Protein AF-A0A6G2DDJ2-F1 (afdb_monomer)

Sequence (157 aa):
IKEATGYLKADVMMNIAEKAGQLGQKMVDAGKKTVGAWSEIDEAMDTVTTKTGLTGEALLGLQEIAKGIATSLPSATFQESADAVGELNTQFGLTGDTLQSAAEYLLKYSKITGEDISNSAINAKKAIDGAPQIKMLGLSFKEGATLIGRFEKSGID

Structure (mmCIF, N/CA/C/O backbone):
data_AF-A0A6G2DDJ2-F1
#
_entry.id   AF-A0A6G2DDJ2-F1
#
loop_
_atom_site.group_PDB
_atom_site.id
_atom_site.type_symbol
_atom_site.label_atom_id
_atom_site.label_alt_id
_atom_site.label_comp_id
_atom_site.label_asym_id
_atom_site.label_entity_id
_atom_site.label_seq_id
_atom_site.pdbx_PDB_ins_code
_atom_site.Cartn_x
_atom_site.Cartn_y
_atom_site.Cartn_z
_atom_site.occupancy
_atom_site.B_iso_or_equiv
_atom_site.auth_seq_id
_atom_site.auth_comp_id
_atom_site.auth_asym_id
_atom_site.auth_atom_id
_atom_site.pdbx_PDB_model_num
ATOM 1 N N . ILE A 1 1 ? 66.915 -13.518 -14.913 1.00 53.56 1 ILE A N 1
ATOM 2 C CA . ILE A 1 1 ? 65.821 -14.519 -14.754 1.00 53.56 1 ILE A CA 1
ATOM 3 C C . ILE A 1 1 ? 65.190 -14.497 -13.348 1.00 53.56 1 ILE A C 1
ATOM 5 O O . ILE A 1 1 ? 63.997 -14.735 -13.255 1.00 53.56 1 ILE A O 1
ATOM 9 N N . LYS A 1 2 ? 65.914 -14.158 -12.262 1.00 52.50 2 LYS A N 1
ATOM 10 C CA . LYS A 1 2 ? 65.342 -14.117 -10.894 1.00 52.50 2 LYS A CA 1
ATOM 11 C C . LYS A 1 2 ? 64.389 -12.946 -10.586 1.00 52.50 2 LYS A C 1
ATOM 13 O O . LYS A 1 2 ? 63.572 -13.092 -9.689 1.00 52.50 2 LYS A O 1
ATOM 18 N N . GLU A 1 3 ? 64.452 -11.830 -11.314 1.00 54.78 3 GLU A N 1
ATOM 19 C CA . GLU A 1 3 ? 63.538 -10.694 -11.082 1.00 54.78 3 GLU A CA 1
ATOM 20 C C . GLU A 1 3 ? 62.188 -10.855 -11.799 1.00 54.78 3 GLU A C 1
ATOM 22 O O . GLU A 1 3 ? 61.150 -10.570 -11.212 1.00 54.78 3 GLU A O 1
ATOM 27 N N . ALA A 1 4 ? 62.160 -11.416 -13.013 1.00 53.69 4 ALA A N 1
ATOM 28 C CA . ALA A 1 4 ? 60.933 -11.557 -13.811 1.00 53.69 4 ALA A CA 1
ATOM 29 C C . ALA A 1 4 ? 59.865 -12.482 -13.181 1.00 53.69 4 ALA A C 1
ATOM 31 O O . ALA A 1 4 ? 58.672 -12.297 -13.401 1.00 53.69 4 ALA A O 1
ATOM 32 N N . THR A 1 5 ? 60.265 -13.461 -12.364 1.00 52.47 5 THR A N 1
ATOM 33 C CA . THR A 1 5 ? 59.353 -14.402 -11.685 1.00 52.47 5 THR A CA 1
ATOM 34 C C . THR A 1 5 ? 58.726 -13.850 -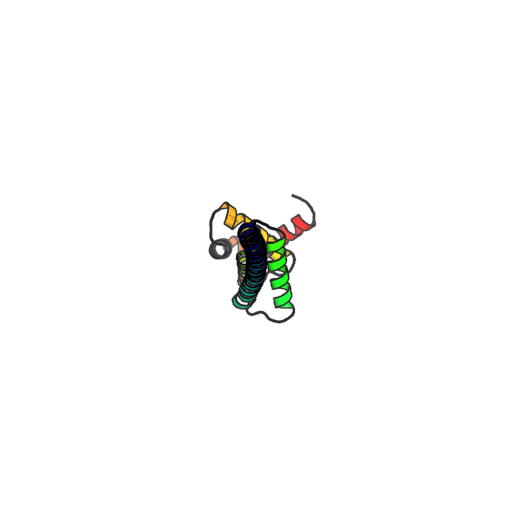10.403 1.00 52.47 5 THR A C 1
ATOM 36 O O . THR A 1 5 ? 57.686 -14.356 -9.979 1.00 52.47 5 THR A O 1
ATOM 39 N N . GLY A 1 6 ? 59.324 -12.824 -9.785 1.00 58.00 6 GLY A N 1
ATOM 40 C CA . GLY A 1 6 ? 58.766 -12.144 -8.611 1.00 58.00 6 GLY A CA 1
ATOM 41 C C . GLY A 1 6 ? 57.609 -11.218 -8.983 1.00 58.00 6 GLY A C 1
ATOM 42 O O . GLY A 1 6 ? 56.539 -11.296 -8.382 1.00 58.00 6 GLY A O 1
ATOM 43 N N . TYR A 1 7 ? 57.795 -10.425 -10.043 1.00 58.44 7 TYR A N 1
ATOM 44 C CA . TYR A 1 7 ? 56.760 -9.537 -10.579 1.00 58.44 7 TYR A CA 1
ATOM 45 C C . TYR A 1 7 ? 55.547 -10.313 -11.108 1.00 58.44 7 TYR A C 1
ATOM 47 O O . TYR A 1 7 ? 54.420 -9.951 -10.796 1.00 58.44 7 TYR A O 1
ATOM 55 N N . LEU A 1 8 ? 55.757 -11.445 -11.794 1.00 59.41 8 LEU A N 1
ATOM 56 C CA . LEU A 1 8 ? 54.660 -12.274 -12.313 1.00 59.41 8 LEU A CA 1
ATOM 57 C C . LEU A 1 8 ? 53.774 -12.865 -11.199 1.00 59.41 8 LEU A C 1
ATOM 59 O O . LEU A 1 8 ? 52.561 -12.966 -11.357 1.00 59.41 8 LEU A O 1
ATOM 63 N N . LYS A 1 9 ? 54.358 -13.240 -10.051 1.00 66.56 9 LYS A N 1
ATOM 64 C CA . LYS A 1 9 ? 53.584 -13.718 -8.891 1.00 66.56 9 LYS A CA 1
ATOM 65 C C . LYS A 1 9 ? 52.808 -12.592 -8.211 1.00 66.56 9 LYS A C 1
ATOM 67 O O . LYS A 1 9 ? 51.683 -12.825 -7.781 1.00 66.56 9 LYS A O 1
ATOM 72 N N . ALA A 1 10 ? 53.393 -11.399 -8.113 1.00 72.88 10 ALA A N 1
ATOM 73 C CA . ALA A 1 10 ? 52.728 -10.239 -7.528 1.00 72.88 10 ALA A CA 1
ATOM 74 C C . ALA A 1 10 ? 51.541 -9.775 -8.386 1.00 72.88 10 ALA A C 1
ATOM 76 O O . ALA A 1 10 ? 50.462 -9.548 -7.853 1.00 72.88 10 ALA A O 1
ATOM 77 N N . ASP A 1 11 ? 51.715 -9.734 -9.706 1.00 72.44 11 ASP A N 1
ATOM 78 C CA . ASP A 1 11 ? 50.692 -9.286 -10.655 1.00 72.44 11 ASP A CA 1
ATOM 79 C C . ASP A 1 11 ? 49.489 -10.251 -10.703 1.00 72.44 11 ASP A C 1
ATOM 81 O O . ASP A 1 11 ? 48.327 -9.845 -10.669 1.00 72.44 11 ASP A O 1
ATOM 85 N N . VAL A 1 12 ? 49.743 -11.566 -10.658 1.00 69.81 12 VAL A N 1
ATOM 86 C CA . VAL A 1 12 ? 48.679 -12.582 -10.549 1.00 69.81 12 VAL A CA 1
ATOM 87 C C . VAL A 1 12 ? 47.934 -12.477 -9.211 1.00 69.81 12 VAL A C 1
ATOM 89 O O . VAL A 1 12 ? 46.708 -12.569 -9.189 1.00 69.81 12 VAL A O 1
ATOM 92 N N . MET A 1 13 ? 48.640 -12.247 -8.099 1.00 69.56 13 MET A N 1
ATOM 93 C CA . MET A 1 13 ? 48.013 -12.064 -6.782 1.00 69.56 13 MET A CA 1
ATOM 94 C C . MET A 1 13 ? 47.184 -10.775 -6.705 1.00 69.56 13 MET A C 1
ATOM 96 O O . MET A 1 13 ? 46.089 -10.800 -6.146 1.00 69.56 13 MET A O 1
ATOM 100 N N . MET A 1 14 ? 47.656 -9.674 -7.298 1.00 75.69 14 MET A N 1
ATOM 101 C CA . MET A 1 14 ? 46.911 -8.412 -7.382 1.00 75.69 14 MET A CA 1
ATOM 102 C C . MET A 1 14 ? 45.629 -8.572 -8.203 1.00 75.69 14 MET A C 1
ATOM 104 O O . MET A 1 14 ? 44.560 -8.196 -7.733 1.00 75.69 14 MET A O 1
ATOM 108 N N . ASN A 1 15 ? 45.702 -9.231 -9.363 1.00 75.06 15 ASN A N 1
ATOM 109 C CA . ASN A 1 15 ? 44.525 -9.518 -10.187 1.00 75.06 15 ASN A CA 1
ATOM 110 C C . ASN A 1 15 ? 43.494 -10.412 -9.468 1.00 75.06 15 ASN A C 1
ATOM 112 O O . ASN A 1 15 ? 42.286 -10.236 -9.635 1.00 75.06 15 ASN A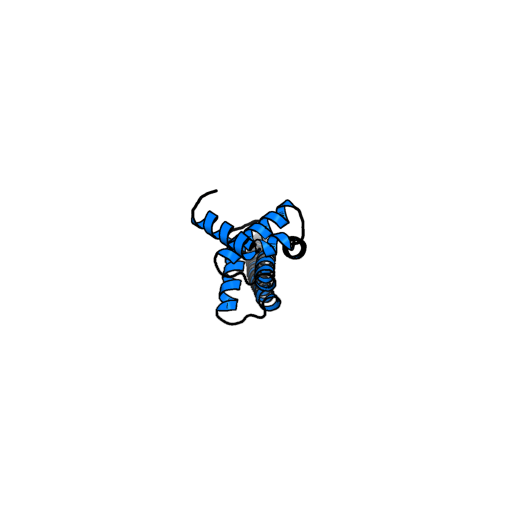 O 1
ATOM 116 N N . ILE A 1 16 ? 43.945 -11.380 -8.661 1.00 75.12 16 ILE A N 1
ATOM 117 C CA . ILE A 1 16 ? 43.053 -12.217 -7.841 1.00 75.12 16 ILE A CA 1
ATOM 118 C C . ILE A 1 16 ? 42.419 -11.391 -6.715 1.00 75.12 16 ILE A C 1
ATOM 120 O O . ILE A 1 16 ? 41.216 -11.511 -6.488 1.00 75.12 16 ILE A O 1
ATOM 124 N N . ALA A 1 17 ? 43.194 -10.539 -6.040 1.00 70.69 17 ALA A N 1
ATOM 125 C CA . ALA A 1 17 ? 42.700 -9.673 -4.972 1.00 70.69 17 ALA A CA 1
ATOM 126 C C . ALA A 1 17 ? 41.684 -8.639 -5.486 1.00 70.69 17 ALA A C 1
ATOM 128 O O . ALA A 1 17 ? 40.639 -8.462 -4.863 1.00 70.69 17 ALA A O 1
ATOM 129 N N . GLU A 1 18 ? 41.923 -8.022 -6.647 1.00 79.69 18 GLU A N 1
ATOM 130 C CA . GLU A 1 18 ? 40.954 -7.131 -7.296 1.00 79.69 18 GLU A CA 1
ATOM 131 C C . GLU A 1 18 ? 39.670 -7.868 -7.672 1.00 79.69 18 GLU A C 1
ATOM 133 O O . GLU A 1 18 ? 38.579 -7.389 -7.366 1.00 79.69 18 GLU A O 1
ATOM 138 N N . LYS A 1 19 ? 39.766 -9.057 -8.283 1.00 73.56 19 LYS A N 1
ATOM 139 C CA . LYS A 1 19 ? 38.578 -9.859 -8.620 1.00 73.56 19 LYS A CA 1
ATOM 140 C C . LYS A 1 19 ? 37.796 -10.287 -7.379 1.00 73.56 19 LYS A C 1
ATOM 142 O O . LYS A 1 19 ? 36.567 -10.251 -7.401 1.00 73.56 19 LYS A O 1
ATOM 147 N N . ALA A 1 20 ? 38.481 -10.665 -6.300 1.00 72.56 20 ALA A N 1
ATOM 148 C CA . ALA A 1 20 ? 37.852 -10.993 -5.023 1.00 72.56 20 ALA A CA 1
ATOM 149 C C . ALA A 1 20 ? 37.184 -9.761 -4.389 1.00 72.56 20 ALA A C 1
ATOM 151 O O . ALA A 1 20 ? 36.054 -9.858 -3.915 1.00 72.56 20 ALA A O 1
ATOM 152 N N . GLY A 1 21 ? 37.830 -8.593 -4.453 1.00 82.38 21 GLY A N 1
ATOM 153 C CA . GLY A 1 21 ? 37.266 -7.318 -4.009 1.00 82.38 21 GLY A CA 1
ATOM 154 C C . GLY A 1 21 ? 36.031 -6.907 -4.814 1.00 82.38 21 GLY A C 1
ATOM 155 O O . GLY A 1 21 ? 35.012 -6.548 -4.234 1.00 82.38 21 GLY A O 1
ATOM 156 N N . GLN A 1 22 ? 36.068 -7.045 -6.142 1.00 79.00 22 GLN A N 1
ATOM 157 C CA . GLN A 1 22 ? 34.923 -6.787 -7.023 1.00 79.00 22 GLN A CA 1
ATOM 158 C C . GLN A 1 22 ? 33.760 -7.748 -6.755 1.00 79.00 22 GLN A C 1
ATOM 160 O O . GLN A 1 22 ? 32.600 -7.333 -6.769 1.00 79.00 22 GLN A O 1
ATOM 165 N N . LEU A 1 23 ? 34.049 -9.029 -6.510 1.00 71.69 23 LEU A N 1
ATOM 166 C CA . LEU A 1 23 ? 33.031 -10.013 -6.145 1.00 71.69 23 LEU A CA 1
ATOM 167 C C . LEU A 1 23 ? 32.406 -9.686 -4.782 1.00 71.69 23 LEU A C 1
ATOM 169 O O . LEU A 1 23 ? 31.183 -9.695 -4.661 1.00 71.69 23 LEU A O 1
ATOM 173 N N . GLY A 1 24 ? 33.230 -9.339 -3.789 1.00 74.94 24 GLY A N 1
ATOM 174 C CA . GLY A 1 24 ? 32.773 -8.897 -2.473 1.00 74.94 24 GLY A CA 1
ATOM 175 C C . GLY A 1 24 ? 31.900 -7.646 -2.555 1.00 74.94 24 GLY A C 1
ATOM 176 O O . GLY A 1 24 ? 30.814 -7.622 -1.982 1.00 74.94 24 GLY A O 1
ATOM 177 N N . GLN A 1 25 ? 32.305 -6.648 -3.343 1.00 83.94 25 GLN A N 1
ATOM 178 C CA . GLN A 1 25 ? 31.520 -5.432 -3.554 1.00 83.94 25 GLN A CA 1
ATOM 179 C C . GLN A 1 25 ? 30.165 -5.737 -4.204 1.00 83.94 25 GLN A C 1
ATOM 181 O O . GLN A 1 25 ? 29.140 -5.277 -3.712 1.00 83.94 25 GLN A O 1
ATOM 186 N N . LYS A 1 26 ? 30.127 -6.591 -5.237 1.00 76.00 26 LYS A N 1
ATOM 187 C CA . LYS A 1 26 ? 28.865 -7.027 -5.861 1.00 76.00 26 LYS A CA 1
ATOM 188 C C . LYS A 1 26 ? 27.937 -7.740 -4.878 1.00 76.00 26 LYS A C 1
ATOM 190 O O . LYS A 1 26 ? 26.730 -7.533 -4.939 1.00 76.00 26 LYS A O 1
ATOM 195 N N . MET A 1 27 ? 28.477 -8.567 -3.981 1.00 73.88 27 MET A N 1
ATOM 196 C CA . MET A 1 27 ? 27.687 -9.232 -2.938 1.00 73.88 27 MET A CA 1
ATOM 197 C C . MET A 1 27 ? 27.143 -8.234 -1.910 1.00 73.88 27 MET A C 1
ATOM 199 O O . MET A 1 27 ? 25.978 -8.328 -1.533 1.00 73.88 27 MET A O 1
ATOM 203 N N . VAL A 1 28 ? 27.950 -7.255 -1.493 1.00 81.56 28 VAL A N 1
ATOM 204 C CA . VAL A 1 28 ? 27.520 -6.177 -0.587 1.00 81.56 28 VAL A CA 1
ATOM 205 C C . VAL A 1 28 ? 26.436 -5.314 -1.236 1.00 81.56 28 VAL A C 1
ATOM 207 O O . VAL A 1 28 ? 25.429 -5.021 -0.595 1.00 81.56 28 VAL A O 1
ATOM 210 N N . ASP A 1 29 ? 26.599 -4.948 -2.505 1.00 72.69 29 ASP A N 1
ATOM 211 C CA . ASP A 1 29 ? 25.627 -4.140 -3.247 1.00 72.69 29 ASP A CA 1
ATOM 212 C C . ASP A 1 29 ? 24.316 -4.907 -3.476 1.00 72.69 29 ASP A C 1
ATOM 214 O O . ASP A 1 29 ? 23.231 -4.357 -3.279 1.00 72.69 29 ASP A O 1
ATOM 218 N N . ALA A 1 30 ? 24.396 -6.200 -3.811 1.00 69.81 30 ALA A N 1
ATOM 219 C CA . ALA A 1 30 ? 23.230 -7.079 -3.891 1.00 69.81 30 ALA A CA 1
ATOM 220 C C . ALA A 1 30 ? 22.521 -7.210 -2.530 1.00 69.81 30 ALA A C 1
ATOM 222 O O . ALA A 1 30 ? 21.290 -7.156 -2.468 1.00 69.81 30 ALA A O 1
ATOM 223 N N . GLY A 1 31 ? 23.288 -7.319 -1.439 1.00 72.69 31 GLY A N 1
ATOM 224 C CA . GLY A 1 31 ? 22.770 -7.326 -0.072 1.00 72.69 31 GLY A CA 1
ATOM 225 C C . GLY A 1 31 ? 22.028 -6.034 0.273 1.00 72.69 31 GLY A C 1
ATOM 226 O O . GLY A 1 31 ? 20.881 -6.089 0.706 1.00 72.69 31 GLY A O 1
ATOM 227 N N . LYS A 1 32 ? 22.626 -4.868 -0.003 1.00 73.00 32 LYS A N 1
ATOM 228 C CA . LYS A 1 32 ? 21.998 -3.553 0.218 1.00 73.00 32 LYS A CA 1
ATOM 229 C C . LYS A 1 32 ? 20.717 -3.368 -0.589 1.00 73.00 32 LYS A C 1
ATOM 231 O O . LYS A 1 32 ? 19.725 -2.905 -0.040 1.00 73.00 32 LYS A O 1
ATOM 236 N N . LYS A 1 33 ? 20.716 -3.755 -1.869 1.00 70.62 33 LYS A N 1
ATOM 237 C CA . LYS A 1 33 ? 19.529 -3.663 -2.731 1.00 70.62 33 LYS A CA 1
ATOM 238 C C . LYS A 1 33 ? 18.387 -4.545 -2.223 1.00 70.62 33 LYS A C 1
ATOM 240 O O . LYS A 1 33 ? 17.237 -4.125 -2.241 1.00 70.62 33 LYS A O 1
ATOM 245 N N . THR A 1 34 ? 18.712 -5.749 -1.752 1.00 74.69 34 THR A N 1
ATOM 246 C CA . THR A 1 34 ? 17.721 -6.676 -1.190 1.00 74.69 34 THR A CA 1
ATOM 247 C C . THR A 1 34 ? 17.150 -6.140 0.123 1.00 74.69 34 THR A C 1
ATOM 249 O O . THR A 1 34 ? 15.938 -6.135 0.291 1.00 74.69 34 THR A O 1
ATOM 252 N N . VAL A 1 35 ? 17.996 -5.643 1.035 1.00 76.00 35 VAL A N 1
ATOM 253 C CA . VAL A 1 35 ? 17.548 -5.033 2.302 1.00 76.00 35 VAL A CA 1
ATOM 254 C C . VAL A 1 35 ? 16.700 -3.784 2.055 1.00 76.00 35 VAL A C 1
ATOM 256 O O . VAL A 1 35 ? 15.682 -3.619 2.716 1.00 76.00 35 VAL A O 1
ATOM 259 N N . GLY A 1 36 ? 17.066 -2.947 1.079 1.00 80.62 36 GLY A N 1
ATOM 260 C CA . GLY A 1 36 ? 16.274 -1.777 0.691 1.00 80.62 36 GLY A CA 1
ATOM 261 C C . GLY A 1 36 ? 14.861 -2.150 0.245 1.00 80.62 36 GLY A C 1
ATOM 262 O O . GLY A 1 36 ? 13.902 -1.601 0.768 1.00 80.62 36 GLY A O 1
ATOM 263 N N . ALA A 1 37 ? 14.720 -3.163 -0.616 1.00 80.62 37 ALA A N 1
ATOM 264 C CA . ALA A 1 37 ? 13.406 -3.646 -1.044 1.00 80.62 37 ALA A CA 1
ATOM 265 C C . ALA A 1 37 ? 12.553 -4.185 0.121 1.00 80.62 37 ALA A C 1
ATOM 267 O O . ALA A 1 37 ? 11.341 -4.004 0.125 1.00 80.62 37 ALA A O 1
ATOM 268 N N . TRP A 1 38 ? 13.166 -4.831 1.121 1.00 83.12 38 TRP A N 1
ATOM 269 C CA . TRP A 1 38 ? 12.446 -5.265 2.325 1.00 83.12 38 TRP A CA 1
ATOM 270 C C . TRP A 1 38 ? 12.011 -4.090 3.207 1.00 83.12 38 TRP A C 1
ATOM 272 O O . TRP A 1 38 ? 10.891 -4.115 3.706 1.00 83.12 38 TRP A O 1
ATOM 282 N N . SER A 1 39 ? 12.859 -3.067 3.359 1.00 89.88 39 SER A N 1
ATOM 283 C CA . SER A 1 39 ? 12.516 -1.831 4.081 1.00 89.88 39 SER A CA 1
ATOM 284 C C . SER A 1 39 ? 11.359 -1.095 3.408 1.00 89.88 39 SER A C 1
ATOM 286 O O . SER A 1 39 ? 10.409 -0.713 4.074 1.00 89.88 39 SER A O 1
ATOM 288 N N . GLU A 1 40 ? 11.391 -0.963 2.079 1.00 88.88 40 GLU A N 1
ATOM 289 C CA . GLU A 1 40 ? 10.323 -0.315 1.305 1.00 88.88 40 GLU A CA 1
ATOM 290 C C . GLU A 1 40 ? 8.974 -1.032 1.455 1.00 88.88 40 GLU A C 1
ATOM 292 O O . GLU A 1 40 ? 7.927 -0.389 1.512 1.00 88.88 40 GLU A O 1
ATOM 297 N N . ILE A 1 41 ? 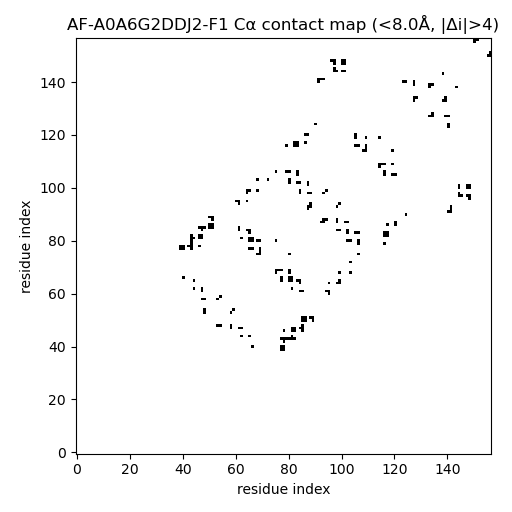8.982 -2.369 1.522 1.00 92.19 41 ILE A N 1
ATOM 298 C CA . ILE A 1 41 ? 7.764 -3.146 1.779 1.00 92.19 41 ILE A CA 1
ATOM 299 C C . ILE A 1 41 ? 7.241 -2.850 3.187 1.00 92.19 41 ILE A C 1
ATOM 301 O O . ILE A 1 41 ? 6.046 -2.619 3.338 1.00 92.19 41 ILE A O 1
ATOM 305 N N . ASP A 1 42 ? 8.110 -2.855 4.198 1.00 92.62 42 ASP A N 1
ATOM 306 C CA . ASP A 1 42 ? 7.735 -2.606 5.594 1.00 92.62 42 ASP A CA 1
ATOM 307 C C . ASP A 1 42 ? 7.157 -1.194 5.788 1.00 92.62 42 ASP A C 1
ATOM 309 O O . ASP A 1 42 ? 6.049 -1.046 6.297 1.00 92.62 42 ASP A O 1
ATOM 313 N N . GLU A 1 43 ? 7.828 -0.168 5.257 1.00 95.62 43 GLU A N 1
ATOM 314 C CA . GLU A 1 43 ? 7.364 1.229 5.277 1.00 95.62 43 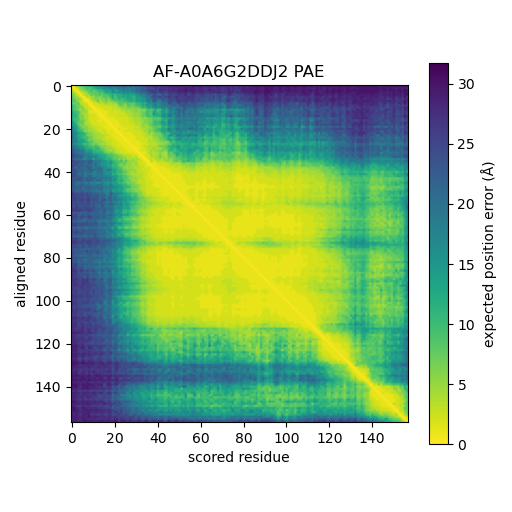GLU A CA 1
ATOM 315 C C . GLU A 1 43 ? 5.991 1.398 4.600 1.00 95.62 43 GLU A C 1
ATOM 317 O O . GLU A 1 43 ? 5.098 2.096 5.102 1.00 95.62 43 GLU A O 1
ATOM 322 N N . ALA A 1 44 ? 5.776 0.702 3.482 1.00 95.44 44 ALA A N 1
ATOM 323 C CA . ALA A 1 44 ? 4.476 0.674 2.828 1.00 95.44 44 ALA A CA 1
ATOM 324 C C . ALA A 1 44 ? 3.415 -0.004 3.713 1.00 95.44 44 ALA A C 1
ATOM 326 O O . ALA A 1 44 ? 2.294 0.492 3.841 1.00 95.44 44 ALA A O 1
ATOM 327 N N . MET A 1 45 ? 3.737 -1.121 4.369 1.00 95.94 45 MET A N 1
ATOM 328 C CA . MET A 1 45 ? 2.794 -1.801 5.264 1.00 95.94 45 MET A CA 1
ATOM 329 C C . MET A 1 45 ? 2.457 -0.955 6.499 1.00 95.94 45 MET A C 1
ATOM 331 O O . MET A 1 45 ? 1.297 -0.936 6.924 1.00 95.94 45 MET A O 1
ATOM 335 N N . ASP A 1 46 ? 3.419 -0.194 7.018 1.00 96.62 46 ASP A N 1
ATOM 336 C CA . ASP A 1 46 ? 3.217 0.796 8.078 1.00 96.62 46 ASP A CA 1
ATOM 337 C C . ASP A 1 46 ? 2.297 1.937 7.641 1.00 96.62 46 ASP A C 1
ATOM 339 O O . ASP A 1 46 ? 1.493 2.429 8.439 1.00 96.62 46 ASP A O 1
ATOM 343 N N . THR A 1 47 ? 2.331 2.321 6.365 1.00 97.06 47 THR A N 1
ATOM 344 C CA . THR A 1 47 ? 1.378 3.291 5.810 1.00 97.06 47 THR A CA 1
ATOM 345 C C . THR A 1 47 ? -0.055 2.758 5.873 1.00 97.06 47 THR A C 1
ATOM 347 O O . THR A 1 47 ? -0.956 3.479 6.312 1.00 97.06 47 THR A O 1
ATOM 350 N N . VAL A 1 48 ? -0.283 1.488 5.510 1.00 97.06 48 VAL A N 1
ATOM 351 C CA . VAL A 1 48 ? -1.609 0.852 5.633 1.00 97.06 48 VAL A CA 1
ATOM 352 C C . VAL A 1 48 ? -2.064 0.852 7.092 1.00 97.06 48 VAL A C 1
ATOM 354 O O . VAL A 1 48 ? -3.191 1.256 7.386 1.00 97.06 48 VAL A O 1
ATOM 357 N N . THR A 1 49 ? -1.183 0.465 8.018 1.00 97.38 49 THR A N 1
ATOM 358 C CA . THR A 1 49 ? -1.459 0.491 9.462 1.00 97.38 49 THR A CA 1
ATOM 359 C C . THR A 1 49 ? -1.844 1.893 9.928 1.00 97.38 49 THR A C 1
ATOM 361 O O . THR A 1 49 ? -2.876 2.080 10.570 1.00 97.38 49 THR A O 1
ATOM 364 N N . THR A 1 50 ? -1.049 2.894 9.555 1.00 96.94 50 THR A N 1
ATOM 365 C CA . THR A 1 50 ? -1.215 4.283 9.995 1.00 96.94 50 THR A CA 1
ATOM 366 C C . THR A 1 50 ? -2.510 4.894 9.474 1.00 96.94 50 THR A C 1
ATOM 368 O O . THR A 1 50 ? -3.237 5.530 10.236 1.00 96.94 50 THR A O 1
ATOM 371 N N . LYS A 1 51 ? -2.832 4.698 8.189 1.00 95.38 51 LYS A N 1
ATOM 372 C CA . LYS A 1 51 ? -4.041 5.276 7.587 1.00 95.38 51 LYS A CA 1
ATOM 373 C C . LYS A 1 51 ? -5.320 4.627 8.103 1.00 95.38 51 LYS A C 1
ATOM 375 O O . LYS A 1 51 ? -6.325 5.322 8.254 1.00 95.38 51 LYS A O 1
ATOM 380 N N . THR A 1 52 ? -5.299 3.319 8.349 1.00 96.44 52 THR A N 1
ATOM 381 C CA . THR A 1 52 ? -6.508 2.546 8.683 1.00 96.44 52 THR A CA 1
ATOM 382 C C . THR A 1 52 ? -6.745 2.424 10.183 1.00 96.44 52 THR A C 1
ATOM 384 O O . THR A 1 52 ? -7.886 2.269 10.615 1.00 96.44 52 THR A O 1
ATOM 387 N N . GLY A 1 53 ? -5.682 2.483 10.994 1.00 95.62 53 GLY A N 1
ATOM 388 C CA . GLY A 1 53 ? -5.739 2.235 12.435 1.00 95.62 53 GLY A CA 1
ATOM 389 C C . GLY A 1 53 ? -6.117 0.794 12.801 1.00 95.62 53 GLY A C 1
ATOM 390 O O . GLY A 1 53 ? -6.423 0.516 13.962 1.00 95.62 53 GLY A O 1
ATOM 391 N N . LEU A 1 54 ? -6.139 -0.119 11.825 1.00 95.62 54 LEU A N 1
ATOM 392 C CA . LEU A 1 54 ? -6.482 -1.521 12.031 1.00 95.62 54 LEU A CA 1
ATOM 393 C C . LEU A 1 54 ? -5.285 -2.305 12.573 1.00 95.62 54 LEU A C 1
ATOM 395 O O . LEU A 1 54 ? -4.134 -1.913 12.421 1.00 95.62 54 LEU A O 1
ATOM 399 N N . THR A 1 55 ? -5.569 -3.448 13.194 1.00 95.06 55 THR A N 1
ATOM 400 C CA . THR A 1 55 ? -4.569 -4.415 13.670 1.00 95.06 55 THR A CA 1
ATOM 401 C C . THR A 1 55 ? -5.082 -5.844 13.455 1.00 95.06 55 THR A C 1
ATOM 403 O O . THR A 1 55 ? -6.250 -6.044 13.106 1.00 95.06 55 THR A O 1
ATOM 406 N N . GLY A 1 56 ? -4.222 -6.847 13.653 1.00 95.38 56 GLY A N 1
ATOM 407 C CA . GLY A 1 56 ? -4.588 -8.263 13.523 1.00 95.38 56 GLY A CA 1
ATOM 408 C C . GLY A 1 56 ? -4.982 -8.658 12.095 1.00 95.38 56 GLY A C 1
ATOM 409 O O . GLY A 1 56 ? -4.522 -8.057 11.129 1.00 95.38 56 GLY A O 1
ATOM 410 N N . GLU A 1 57 ? -5.858 -9.656 11.961 1.00 95.19 57 GLU A N 1
ATOM 411 C CA . GLU A 1 57 ? -6.272 -10.230 10.666 1.00 95.19 57 GLU A CA 1
ATOM 412 C C . GLU A 1 57 ? -6.836 -9.197 9.682 1.00 95.19 57 GLU A C 1
ATOM 414 O O . GLU A 1 57 ? -6.592 -9.274 8.480 1.00 95.19 57 GLU A O 1
ATOM 419 N N . ALA A 1 58 ? -7.563 -8.194 10.184 1.00 94.69 58 ALA A N 1
ATOM 420 C CA . ALA A 1 58 ? -8.104 -7.139 9.335 1.00 94.69 58 ALA A CA 1
ATOM 421 C C . ALA A 1 58 ? -6.985 -6.308 8.692 1.00 94.69 58 ALA A C 1
ATOM 423 O O . ALA A 1 58 ? -7.064 -6.011 7.505 1.00 94.69 58 ALA A O 1
ATOM 424 N N . LEU A 1 59 ? -5.937 -5.972 9.453 1.00 97.00 59 LEU A N 1
ATOM 425 C CA . LEU A 1 59 ? -4.769 -5.266 8.927 1.00 97.00 59 LEU A CA 1
ATOM 426 C C . LEU A 1 59 ? -3.984 -6.142 7.947 1.00 97.00 59 LEU A C 1
ATOM 428 O O . LEU A 1 59 ? -3.643 -5.671 6.864 1.00 97.00 59 LEU A O 1
ATOM 432 N N . LEU A 1 60 ? -3.744 -7.409 8.303 1.00 96.44 60 LEU A N 1
ATOM 433 C CA . LEU A 1 60 ? -3.019 -8.354 7.450 1.00 96.44 60 LEU A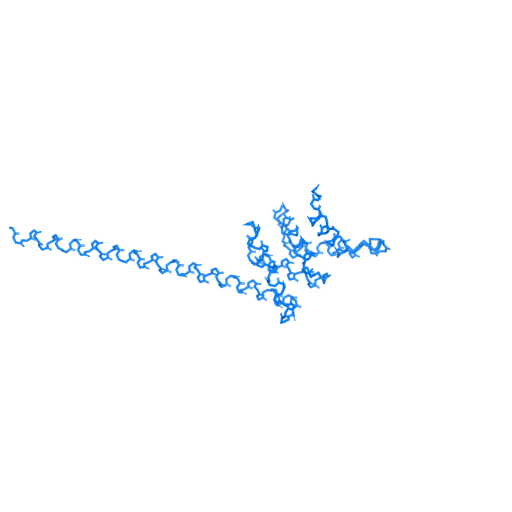 CA 1
ATOM 434 C C . LEU A 1 60 ? -3.695 -8.501 6.084 1.00 96.44 60 LEU A C 1
ATOM 436 O O . LEU A 1 60 ? -3.021 -8.412 5.064 1.00 96.44 60 LEU A O 1
ATOM 440 N N . GLY A 1 61 ? -5.026 -8.608 6.047 1.00 97.50 61 GLY A N 1
ATOM 441 C CA . GLY A 1 61 ? -5.765 -8.666 4.785 1.00 97.50 61 GLY A CA 1
ATOM 442 C C . GLY A 1 61 ? -5.587 -7.416 3.913 1.00 97.50 61 GLY A C 1
ATOM 443 O O . GLY A 1 61 ? -5.502 -7.524 2.693 1.00 97.50 61 GLY A O 1
ATOM 444 N N . LEU A 1 62 ? -5.485 -6.221 4.506 1.00 98.00 62 LEU A N 1
ATOM 445 C CA . LEU A 1 62 ? -5.214 -4.995 3.744 1.00 98.00 62 LEU A CA 1
ATOM 446 C C . LEU A 1 62 ? -3.767 -4.934 3.242 1.00 98.00 62 LEU A C 1
ATOM 448 O O . LEU A 1 62 ? -3.524 -4.563 2.095 1.00 98.00 62 LEU A O 1
ATOM 452 N N . GLN A 1 63 ? -2.813 -5.328 4.082 1.00 97.75 63 GLN A N 1
ATOM 453 C CA . GLN A 1 63 ? -1.395 -5.417 3.732 1.00 97.75 63 GLN A CA 1
ATOM 454 C C . GLN A 1 63 ? -1.157 -6.420 2.592 1.00 97.75 63 GLN A C 1
ATOM 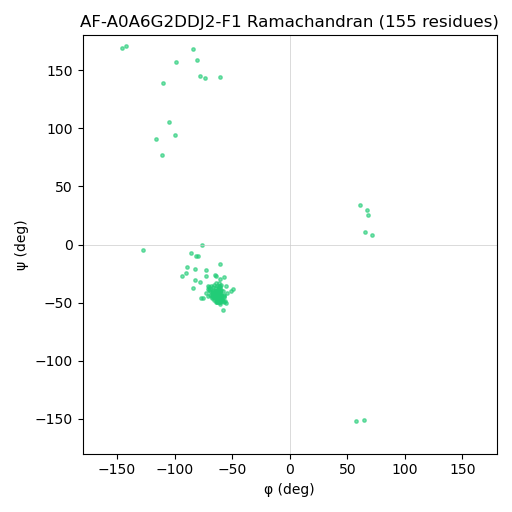456 O O . GLN A 1 63 ? -0.414 -6.136 1.650 1.00 97.75 63 GLN A O 1
ATOM 461 N N . GLU A 1 64 ? -1.852 -7.560 2.612 1.00 97.75 64 GLU A N 1
ATOM 462 C CA . GLU A 1 64 ? -1.827 -8.544 1.529 1.00 97.75 64 GLU A CA 1
ATOM 463 C C . GLU A 1 64 ? -2.382 -7.984 0.219 1.00 97.75 64 GLU A C 1
ATOM 465 O O . GLU A 1 64 ? -1.769 -8.199 -0.827 1.00 97.75 64 GLU A O 1
ATOM 470 N N . ILE A 1 65 ? -3.479 -7.221 0.259 1.00 97.81 65 ILE A N 1
ATOM 471 C CA . ILE A 1 65 ? -4.013 -6.548 -0.933 1.00 97.81 65 ILE A CA 1
ATOM 472 C C . ILE A 1 65 ? -2.986 -5.552 -1.488 1.00 97.81 65 ILE A C 1
ATOM 474 O O . ILE A 1 65 ? -2.683 -5.591 -2.680 1.00 97.81 65 ILE A O 1
ATOM 478 N N . ALA A 1 66 ? -2.400 -4.697 -0.642 1.00 97.19 66 ALA A N 1
ATOM 479 C CA . ALA A 1 66 ? -1.398 -3.718 -1.071 1.00 97.19 66 ALA A CA 1
ATOM 480 C C . ALA A 1 66 ? -0.170 -4.392 -1.706 1.00 97.19 66 ALA A C 1
ATOM 482 O O . ALA A 1 66 ? 0.288 -3.986 -2.776 1.00 97.19 66 ALA A O 1
ATOM 483 N N . LYS A 1 67 ? 0.329 -5.467 -1.086 1.00 95.69 67 LYS A N 1
ATOM 484 C CA . LYS A 1 67 ? 1.415 -6.287 -1.632 1.00 95.69 67 LYS A CA 1
ATOM 485 C C . LYS A 1 67 ? 1.019 -6.933 -2.960 1.00 95.69 67 LYS A C 1
ATOM 487 O O . LYS A 1 67 ? 1.805 -6.901 -3.902 1.00 95.69 67 LYS A O 1
ATOM 492 N N . GLY A 1 68 ? -0.182 -7.504 -3.036 1.00 95.62 6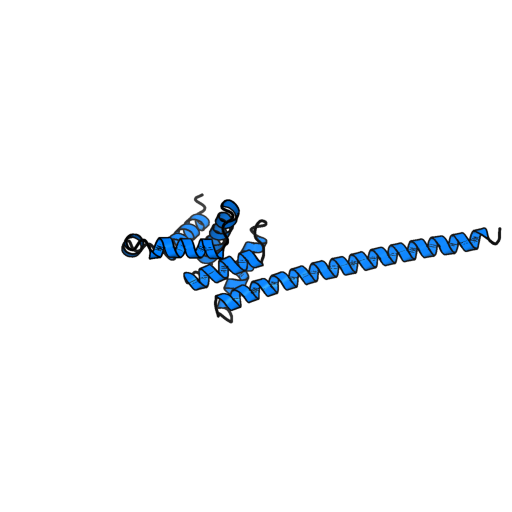8 GLY A N 1
ATOM 493 C CA . GLY A 1 68 ? -0.719 -8.142 -4.234 1.00 95.62 68 GLY A CA 1
ATOM 494 C C . GLY A 1 68 ? -0.719 -7.189 -5.424 1.00 95.62 68 GLY A C 1
ATOM 495 O O . GLY A 1 68 ? -0.138 -7.516 -6.457 1.00 95.62 68 GLY A O 1
ATOM 496 N N . ILE A 1 69 ? -1.253 -5.982 -5.235 1.00 94.38 69 ILE A N 1
ATOM 497 C CA . ILE A 1 69 ? -1.289 -4.932 -6.260 1.00 94.38 69 ILE A CA 1
ATOM 498 C C . ILE A 1 69 ? 0.120 -4.538 -6.706 1.00 94.38 69 ILE A C 1
ATOM 500 O O . ILE A 1 69 ? 0.405 -4.545 -7.900 1.00 94.38 69 ILE A O 1
ATOM 504 N N . ALA A 1 70 ? 1.030 -4.254 -5.771 1.00 92.56 70 ALA A N 1
ATOM 505 C CA . ALA A 1 70 ? 2.403 -3.872 -6.112 1.00 92.56 70 ALA A CA 1
ATOM 506 C C . ALA A 1 70 ? 3.144 -4.970 -6.898 1.00 92.56 70 ALA A C 1
ATOM 508 O O . ALA A 1 70 ? 4.010 -4.684 -7.722 1.00 92.56 70 ALA A O 1
ATOM 509 N N . THR A 1 71 ? 2.800 -6.242 -6.664 1.00 92.19 71 THR A N 1
ATOM 510 C CA . THR A 1 71 ? 3.362 -7.366 -7.425 1.00 92.19 71 THR A CA 1
ATOM 511 C C . THR A 1 71 ? 2.681 -7.609 -8.773 1.00 92.19 71 THR A C 1
ATOM 513 O O . THR A 1 71 ? 3.345 -8.078 -9.698 1.00 92.19 71 THR A O 1
ATOM 516 N N . SER A 1 72 ? 1.384 -7.314 -8.906 1.00 90.50 72 SER A N 1
ATOM 517 C CA . SER A 1 72 ? 0.603 -7.562 -10.126 1.00 90.50 72 SER A CA 1
ATOM 518 C C . SER A 1 72 ? 0.625 -6.392 -11.110 1.00 90.50 72 SER A C 1
ATOM 520 O O . SER A 1 72 ? 0.454 -6.604 -12.311 1.00 90.50 72 SER A O 1
ATOM 522 N N . LEU A 1 73 ? 0.862 -5.172 -10.622 1.00 87.44 73 LEU A N 1
ATOM 523 C CA . LEU A 1 73 ? 0.849 -3.934 -11.390 1.00 87.44 73 LEU A CA 1
ATOM 524 C C . LEU A 1 73 ? 2.251 -3.294 -11.389 1.00 87.44 73 LEU A C 1
ATOM 526 O O . LEU A 1 73 ? 2.536 -2.451 -10.541 1.00 87.44 73 LEU A O 1
ATOM 530 N N . PRO A 1 74 ? 3.128 -3.609 -12.368 1.00 84.56 74 PRO A N 1
ATOM 531 C CA . PRO A 1 74 ? 4.521 -3.138 -12.387 1.00 84.56 74 PRO A CA 1
ATOM 532 C C . PRO A 1 74 ? 4.693 -1.614 -12.434 1.00 84.56 74 PRO A C 1
ATOM 534 O O . PRO A 1 74 ? 5.787 -1.105 -12.206 1.00 84.56 74 PRO A O 1
ATOM 537 N N . SER A 1 75 ? 3.637 -0.880 -12.791 1.00 84.75 75 SER A N 1
ATOM 538 C CA . SER A 1 75 ? 3.624 0.583 -12.815 1.00 84.75 75 SER A CA 1
ATOM 539 C C . SER A 1 75 ? 3.380 1.223 -11.445 1.00 84.75 75 SER A C 1
ATOM 541 O O . SER A 1 75 ? 3.484 2.445 -11.345 1.00 84.75 75 SER A O 1
ATOM 543 N N . ALA A 1 76 ? 3.016 0.439 -10.426 1.00 88.25 76 ALA A N 1
ATOM 544 C CA . ALA A 1 76 ? 2.768 0.901 -9.066 1.00 88.25 76 ALA A CA 1
ATOM 545 C C . ALA A 1 76 ? 3.863 0.403 -8.115 1.00 88.25 76 ALA A C 1
ATOM 547 O O . ALA A 1 76 ? 4.307 -0.741 -8.198 1.00 88.25 76 ALA A O 1
ATOM 548 N N . THR A 1 77 ? 4.297 1.262 -7.197 1.00 93.12 77 THR A N 1
ATOM 549 C CA . THR A 1 77 ? 5.216 0.865 -6.121 1.00 93.12 77 THR A CA 1
ATOM 550 C C . THR A 1 77 ? 4.459 0.242 -4.942 1.00 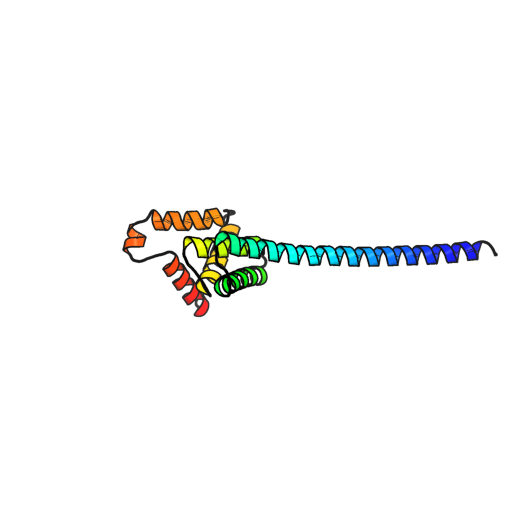93.12 77 THR A C 1
ATOM 552 O O . THR A 1 77 ? 3.231 0.345 -4.844 1.00 93.12 77 THR A O 1
ATOM 555 N N . PHE A 1 78 ? 5.188 -0.381 -4.006 1.00 94.12 78 PHE A N 1
ATOM 556 C CA . PHE A 1 78 ? 4.614 -0.830 -2.730 1.00 94.12 78 PHE A CA 1
ATOM 557 C C . PHE A 1 78 ? 3.972 0.328 -1.964 1.00 94.12 78 PHE A C 1
ATOM 559 O O . PHE A 1 78 ? 2.841 0.191 -1.504 1.00 94.12 78 PHE A O 1
ATOM 566 N N . GLN A 1 79 ? 4.652 1.477 -1.906 1.00 95.38 79 GLN A N 1
ATOM 567 C CA . GLN A 1 79 ? 4.154 2.674 -1.234 1.00 95.38 79 GLN A CA 1
ATOM 568 C C . GLN A 1 79 ? 2.862 3.195 -1.875 1.00 95.38 79 GLN A C 1
ATOM 570 O O . GLN A 1 79 ? 1.873 3.394 -1.183 1.00 95.38 79 GLN A O 1
ATOM 575 N N . GLU A 1 80 ? 2.825 3.331 -3.203 1.00 94.94 80 GLU A N 1
ATOM 576 C CA . GLU A 1 80 ? 1.624 3.785 -3.919 1.00 94.94 80 GLU A CA 1
ATOM 577 C C . GLU A 1 80 ? 0.440 2.831 -3.705 1.00 94.94 80 GLU A C 1
ATOM 579 O O . GLU A 1 80 ? -0.696 3.263 -3.499 1.00 94.94 80 GLU A O 1
ATOM 584 N N . SER A 1 81 ? 0.708 1.523 -3.702 1.00 95.88 81 SER A N 1
ATOM 585 C CA . SER A 1 81 ? -0.309 0.498 -3.456 1.00 95.88 81 SER A CA 1
ATOM 586 C C . SER A 1 81 ? -0.848 0.560 -2.027 1.00 95.88 81 SER A C 1
ATOM 588 O O . SER A 1 81 ? -2.061 0.494 -1.820 1.00 95.88 81 SER A O 1
ATOM 590 N N . ALA A 1 82 ? 0.034 0.742 -1.044 1.00 96.94 82 ALA A N 1
ATOM 591 C CA . ALA A 1 82 ? -0.343 0.944 0.348 1.00 96.94 82 ALA A CA 1
ATOM 592 C C . ALA A 1 82 ? -1.148 2.230 0.557 1.00 96.94 82 ALA A C 1
ATOM 594 O O . ALA A 1 82 ? -2.150 2.217 1.272 1.00 96.94 82 ALA A O 1
ATOM 595 N N . ASP A 1 83 ? -0.753 3.320 -0.101 1.00 96.38 83 ASP A N 1
ATOM 596 C CA . ASP A 1 83 ? -1.468 4.588 -0.051 1.00 96.38 83 ASP A CA 1
ATOM 597 C C . ASP A 1 83 ? -2.887 4.453 -0.598 1.00 96.38 83 ASP A C 1
ATOM 599 O O . ASP A 1 83 ? -3.825 4.885 0.070 1.00 96.38 83 ASP A O 1
ATOM 603 N N . ALA A 1 84 ? -3.063 3.810 -1.757 1.00 95.00 84 ALA A N 1
ATOM 604 C CA . ALA A 1 84 ? -4.376 3.575 -2.352 1.00 95.00 84 ALA A CA 1
ATOM 605 C C . ALA A 1 84 ? -5.262 2.684 -1.464 1.00 95.00 84 ALA A C 1
ATOM 607 O O . ALA A 1 84 ? -6.424 3.010 -1.215 1.00 95.00 84 ALA A O 1
ATOM 608 N N . VAL A 1 85 ? -4.711 1.579 -0.953 1.00 97.31 85 VAL A N 1
ATOM 609 C CA . VAL A 1 85 ? -5.424 0.642 -0.071 1.00 97.31 85 VAL A CA 1
ATOM 610 C C . VAL A 1 85 ? -5.835 1.310 1.237 1.00 97.31 85 VAL A C 1
ATOM 612 O O . VAL A 1 85 ? -7.003 1.229 1.626 1.00 97.31 85 VAL A O 1
ATOM 615 N N . GLY A 1 86 ? -4.899 1.991 1.900 1.00 96.69 86 GLY A N 1
ATOM 616 C CA . GLY A 1 86 ? -5.153 2.687 3.156 1.00 96.69 86 GLY A CA 1
ATOM 617 C C . GLY A 1 86 ? -6.184 3.798 2.986 1.00 96.69 86 GLY A C 1
ATOM 618 O O . GLY A 1 86 ? -7.134 3.876 3.759 1.00 96.69 86 GLY A O 1
ATOM 619 N N . GLU A 1 87 ? -6.059 4.612 1.935 1.00 93.75 87 GLU A N 1
ATOM 620 C CA . GLU A 1 87 ? -6.990 5.712 1.671 1.00 93.75 87 GLU A CA 1
ATOM 621 C C . GLU A 1 87 ? -8.410 5.207 1.398 1.00 93.75 87 GLU A C 1
ATOM 623 O O . GLU A 1 87 ? -9.377 5.697 1.983 1.00 93.75 87 GLU A O 1
ATOM 628 N N . LEU A 1 88 ? -8.555 4.196 0.537 1.00 92.31 88 LEU A N 1
ATOM 629 C CA . LEU A 1 88 ? -9.868 3.679 0.161 1.00 92.31 88 LEU A CA 1
ATOM 630 C C . LEU A 1 88 ? -10.544 2.904 1.295 1.00 92.31 88 LEU A C 1
ATOM 632 O O . LEU A 1 88 ? -11.766 2.991 1.456 1.00 92.31 88 LEU A O 1
ATOM 636 N N . ASN A 1 89 ? -9.775 2.172 2.102 1.00 94.56 89 ASN A N 1
ATOM 637 C CA . ASN A 1 89 ? -10.312 1.537 3.297 1.00 94.56 89 ASN A CA 1
ATOM 638 C C . ASN A 1 89 ? -10.808 2.589 4.298 1.00 94.56 89 ASN A C 1
ATOM 640 O O . ASN A 1 89 ? -11.958 2.515 4.728 1.00 94.56 89 ASN A O 1
ATOM 644 N N . THR A 1 90 ? -9.999 3.602 4.603 1.00 92.81 90 THR A N 1
ATOM 645 C CA . THR A 1 90 ? -10.353 4.628 5.591 1.00 92.81 90 THR A CA 1
ATOM 646 C C . THR A 1 90 ? -11.514 5.507 5.133 1.00 92.81 90 THR A C 1
ATOM 648 O O . THR A 1 90 ? -12.428 5.777 5.911 1.00 92.81 90 THR A O 1
ATOM 651 N N . GLN A 1 91 ? -11.525 5.943 3.871 1.00 87.25 91 GLN A N 1
ATOM 652 C CA . GLN A 1 91 ? -12.560 6.852 3.375 1.00 87.25 91 GLN A CA 1
ATOM 653 C C . GLN A 1 91 ? -13.893 6.156 3.070 1.00 87.25 91 GLN A C 1
ATOM 655 O O . GLN A 1 91 ? -14.949 6.778 3.215 1.00 87.25 91 GLN A O 1
ATOM 660 N N . PHE A 1 92 ? -13.868 4.892 2.632 1.00 85.81 92 PHE A N 1
ATOM 661 C CA . PHE A 1 92 ? -15.051 4.220 2.077 1.00 85.81 92 PHE A CA 1
ATOM 662 C C . PHE A 1 92 ? -15.379 2.871 2.733 1.00 85.81 92 PHE A C 1
ATOM 664 O O . PHE A 1 92 ? -16.407 2.266 2.410 1.00 85.81 92 PHE A O 1
ATOM 671 N N . GLY A 1 93 ? -14.540 2.379 3.649 1.00 88.88 93 GLY A N 1
ATOM 672 C CA . GLY A 1 93 ? -14.737 1.091 4.318 1.00 88.88 93 GLY A CA 1
ATOM 673 C C . GLY A 1 93 ? -14.757 -0.086 3.340 1.00 88.88 93 GLY A C 1
ATOM 674 O O . GLY A 1 93 ? -15.553 -1.017 3.518 1.00 88.88 93 GLY A O 1
ATOM 675 N N . LEU A 1 94 ? -13.972 -0.003 2.258 1.00 90.50 94 LEU A N 1
ATOM 676 C CA . LEU A 1 94 ? -13.797 -1.102 1.307 1.00 90.50 94 LEU A CA 1
ATOM 677 C C . LEU A 1 94 ? -12.829 -2.134 1.880 1.00 90.50 94 LEU A C 1
ATOM 679 O O . LEU A 1 94 ? -11.868 -1.782 2.560 1.00 90.50 94 LEU A O 1
ATOM 683 N N . THR A 1 95 ? -13.079 -3.405 1.582 1.00 93.19 95 THR A N 1
ATOM 684 C CA . THR A 1 95 ? -12.232 -4.546 1.957 1.00 93.19 95 THR A CA 1
ATOM 685 C C . THR A 1 95 ? -12.280 -5.616 0.860 1.00 93.19 95 THR A C 1
ATOM 687 O O . THR A 1 95 ? -13.117 -5.539 -0.047 1.00 93.19 95 THR A O 1
ATOM 690 N N . GLY A 1 96 ? -11.393 -6.614 0.941 1.00 92.38 96 GLY A N 1
ATOM 691 C CA . GLY A 1 96 ? -11.373 -7.774 0.039 1.00 92.38 96 GLY A CA 1
ATOM 692 C C . GLY A 1 96 ? -11.228 -7.407 -1.443 1.00 92.38 96 GLY A C 1
ATOM 693 O O . GLY A 1 96 ? -10.692 -6.350 -1.774 1.00 92.38 96 GLY A O 1
ATOM 694 N N . ASP A 1 97 ? -11.762 -8.257 -2.325 1.00 89.69 97 ASP A N 1
ATOM 695 C CA . ASP A 1 97 ? -11.687 -8.106 -3.790 1.00 89.69 97 ASP A CA 1
ATOM 696 C C . ASP A 1 97 ? -12.123 -6.707 -4.266 1.00 89.69 97 ASP A C 1
ATOM 698 O O . ASP A 1 97 ? -11.509 -6.109 -5.140 1.00 89.69 97 ASP A O 1
ATOM 702 N N . THR A 1 98 ? -13.171 -6.143 -3.656 1.00 87.56 98 THR A N 1
ATOM 703 C CA . THR A 1 98 ? -13.679 -4.812 -4.027 1.00 87.56 98 THR A CA 1
ATOM 704 C C . THR A 1 98 ? -12.672 -3.704 -3.737 1.00 87.56 98 THR A C 1
ATOM 706 O O . THR A 1 98 ? -12.542 -2.772 -4.530 1.00 87.56 98 THR A O 1
ATOM 709 N N . LEU A 1 99 ? -11.970 -3.784 -2.604 1.00 94.12 99 LEU A N 1
ATOM 710 C CA . LEU A 1 99 ? -10.904 -2.838 -2.296 1.00 94.12 99 LEU A CA 1
ATOM 711 C C . LEU A 1 99 ? -9.742 -2.993 -3.271 1.00 94.12 99 LEU A C 1
ATOM 713 O O . LEU A 1 99 ? -9.220 -1.981 -3.725 1.00 94.12 99 LEU A O 1
ATOM 717 N N . GLN A 1 100 ? -9.368 -4.232 -3.595 1.00 92.38 100 GLN A N 1
A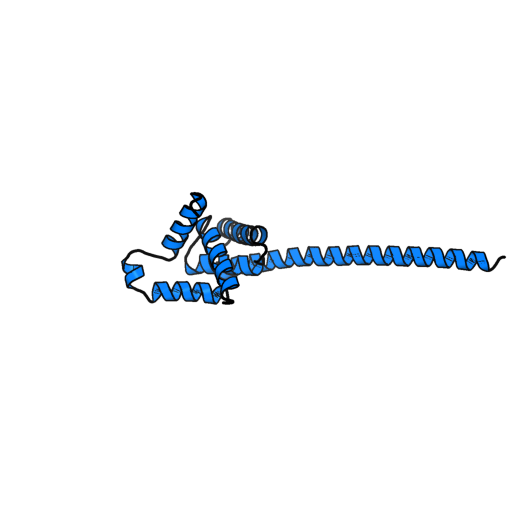TOM 718 C CA . GLN A 1 100 ? -8.288 -4.497 -4.535 1.00 92.38 100 GLN A CA 1
ATOM 719 C C . GLN A 1 100 ? -8.574 -3.859 -5.897 1.00 92.38 100 GLN A C 1
ATOM 721 O O . GLN A 1 100 ? -7.803 -3.007 -6.333 1.00 92.38 100 GLN A O 1
ATOM 726 N N . SER A 1 101 ? -9.711 -4.186 -6.521 1.00 88.81 101 SER A N 1
ATOM 727 C CA . SER A 1 101 ? -10.094 -3.610 -7.814 1.00 88.81 101 SER A CA 1
ATOM 728 C C . SER A 1 101 ? -10.134 -2.083 -7.745 1.00 88.81 101 SER A C 1
ATOM 730 O O . SER A 1 101 ? -9.532 -1.401 -8.571 1.00 88.81 101 SER A O 1
ATOM 732 N N . ALA A 1 102 ? -10.789 -1.513 -6.727 1.00 87.06 102 ALA A N 1
ATOM 733 C CA . ALA A 1 102 ? -10.890 -0.061 -6.589 1.00 87.06 102 ALA A CA 1
ATOM 734 C C . ALA A 1 102 ? -9.519 0.623 -6.444 1.00 87.06 102 ALA A C 1
ATOM 736 O O . ALA A 1 102 ? -9.300 1.677 -7.042 1.00 87.06 102 ALA A O 1
ATOM 737 N N . ALA A 1 103 ? -8.597 0.025 -5.686 1.00 92.31 103 ALA A N 1
ATOM 738 C CA . ALA A 1 103 ? -7.237 0.525 -5.529 1.00 92.31 103 ALA A CA 1
ATOM 739 C C . ALA A 1 103 ? -6.448 0.435 -6.844 1.00 92.31 103 ALA A C 1
ATOM 741 O O . ALA A 1 103 ? -5.790 1.404 -7.222 1.00 92.31 103 ALA A O 1
ATOM 742 N N . GLU A 1 104 ? -6.570 -0.663 -7.595 1.00 91.31 104 GLU A N 1
ATOM 743 C CA . GLU A 1 104 ? -5.954 -0.797 -8.921 1.00 91.31 104 GLU A CA 1
ATOM 744 C C . GLU A 1 104 ? -6.472 0.257 -9.912 1.00 91.31 104 GLU A C 1
ATOM 746 O O . GLU A 1 104 ? -5.679 0.865 -10.635 1.00 91.31 104 GLU A O 1
ATOM 751 N N . TYR A 1 105 ? -7.783 0.529 -9.933 1.00 87.50 105 TYR A N 1
ATOM 752 C CA . TYR A 1 105 ? -8.351 1.597 -10.764 1.00 87.50 105 TYR A CA 1
ATOM 753 C C . TYR A 1 105 ? -7.865 2.977 -10.343 1.00 87.50 105 TYR A C 1
ATOM 755 O O . TYR A 1 105 ? -7.511 3.778 -11.207 1.00 87.50 105 TYR A O 1
ATOM 763 N N . LEU A 1 106 ? -7.823 3.253 -9.039 1.00 87.38 106 LEU A N 1
ATOM 764 C CA . LEU A 1 106 ? -7.329 4.523 -8.516 1.00 87.38 106 LEU A CA 1
ATOM 765 C C . LEU A 1 106 ? -5.874 4.764 -8.937 1.00 87.38 106 LEU A C 1
ATOM 767 O O . LEU A 1 106 ? -5.539 5.855 -9.392 1.00 87.38 106 LEU A O 1
ATOM 771 N N . LEU A 1 107 ? -5.032 3.733 -8.850 1.00 89.44 107 LEU A N 1
ATOM 772 C CA . LEU A 1 107 ? -3.637 3.786 -9.282 1.00 89.44 107 LEU A CA 1
ATOM 773 C C . LEU A 1 107 ? -3.516 4.013 -10.787 1.00 89.44 107 LEU A C 1
ATOM 775 O O . LEU A 1 107 ? -2.801 4.917 -11.213 1.00 89.44 107 LEU A O 1
ATOM 779 N N . LYS A 1 108 ? -4.241 3.240 -11.605 1.00 84.94 108 LYS A N 1
ATOM 780 C CA . LYS A 1 108 ? -4.254 3.419 -13.066 1.00 84.94 108 LYS A CA 1
ATOM 781 C C . LYS A 1 108 ? -4.695 4.835 -13.437 1.00 84.94 108 LYS A C 1
ATOM 783 O O . LYS A 1 108 ? -4.042 5.482 -14.250 1.00 84.94 108 LYS A O 1
ATOM 788 N N . TYR A 1 109 ? -5.757 5.331 -12.807 1.00 81.50 109 TYR A N 1
ATOM 789 C CA . TYR A 1 109 ? -6.252 6.687 -13.010 1.00 81.50 109 TYR A CA 1
ATOM 790 C C . TYR A 1 109 ? -5.195 7.734 -12.640 1.00 81.50 109 TYR A C 1
ATOM 792 O O . TYR A 1 109 ? -4.859 8.561 -13.482 1.00 81.50 109 TYR A O 1
ATOM 800 N N . SER A 1 110 ? -4.607 7.641 -11.443 1.00 82.06 110 SER A N 1
ATOM 801 C CA . SER A 1 110 ? -3.534 8.530 -10.972 1.00 82.06 110 SER A CA 1
ATOM 802 C C . SER A 1 110 ? -2.347 8.569 -11.943 1.00 82.06 110 SER A C 1
ATOM 804 O O . SER A 1 110 ? -1.850 9.643 -12.273 1.00 82.06 110 SER A O 1
ATOM 806 N N . LYS A 1 111 ? -1.931 7.422 -12.497 1.00 82.62 111 LYS A N 1
ATOM 807 C CA . LYS A 1 111 ? -0.847 7.368 -13.495 1.00 82.62 111 LYS A CA 1
ATOM 808 C C . LYS A 1 111 ? -1.226 8.000 -14.833 1.00 82.62 111 LYS A C 1
ATOM 810 O O . LYS A 1 111 ? -0.367 8.595 -15.478 1.00 82.62 111 LYS A O 1
ATOM 815 N N . ILE A 1 112 ? -2.482 7.865 -15.258 1.00 79.94 112 ILE A N 1
ATOM 816 C CA . ILE A 1 112 ? -2.980 8.447 -16.513 1.00 79.94 112 ILE A CA 1
ATOM 817 C C . ILE A 1 112 ? -3.082 9.969 -16.401 1.00 79.94 112 ILE A C 1
ATOM 819 O O . ILE A 1 112 ? -2.707 10.682 -17.330 1.00 79.94 112 ILE A O 1
ATOM 823 N N . THR A 1 113 ? -3.605 10.470 -15.284 1.00 77.06 113 THR A N 1
ATOM 824 C CA . THR A 1 113 ? -3.875 11.901 -15.098 1.00 77.06 113 THR A CA 1
ATOM 825 C C . THR A 1 113 ? -2.692 12.663 -14.511 1.00 77.06 113 THR A C 1
ATOM 827 O O . THR A 1 113 ? -2.637 13.885 -14.632 1.00 77.06 113 THR A O 1
ATOM 830 N N . GLY A 1 114 ? -1.744 11.962 -13.884 1.00 80.56 114 GLY A N 1
ATOM 831 C CA . GLY A 1 114 ? -0.672 12.561 -13.092 1.00 80.56 114 GLY A CA 1
ATOM 832 C C . GLY A 1 114 ? -1.156 13.144 -11.761 1.00 80.56 114 GLY A C 1
ATOM 833 O O . GLY A 1 114 ? -0.384 13.823 -11.084 1.00 80.56 114 GLY A O 1
ATOM 834 N N . GLU A 1 115 ? -2.420 12.920 -11.383 1.00 80.06 115 GLU A N 1
ATOM 835 C CA . GLU A 1 115 ? -2.938 13.339 -10.082 1.00 80.06 115 GLU A CA 1
ATOM 836 C C . GLU A 1 115 ? -2.386 12.448 -8.971 1.00 80.06 115 GLU A C 1
ATOM 838 O O . GLU A 1 115 ? -2.260 11.235 -9.124 1.00 80.06 115 GLU A O 1
ATOM 843 N N . ASP A 1 116 ? -2.112 13.045 -7.814 1.00 84.62 116 ASP A N 1
ATOM 844 C CA . ASP A 1 116 ? -1.763 12.294 -6.611 1.00 84.62 116 ASP A CA 1
ATOM 845 C C . ASP A 1 116 ? -2.903 11.342 -6.200 1.00 84.62 116 ASP A C 1
ATOM 847 O O . ASP A 1 116 ? -4.088 11.666 -6.340 1.00 84.62 116 ASP A O 1
ATOM 851 N N . ILE A 1 117 ? -2.543 10.169 -5.677 1.00 82.56 117 ILE A N 1
ATOM 852 C CA . ILE A 1 117 ? -3.483 9.110 -5.278 1.00 82.56 117 ILE A CA 1
ATOM 853 C C . ILE A 1 117 ? -4.457 9.619 -4.210 1.00 82.56 117 ILE A C 1
ATOM 855 O O . ILE A 1 117 ? -5.668 9.400 -4.315 1.00 82.56 117 ILE A O 1
ATOM 859 N N . SER A 1 118 ? -3.952 10.355 -3.217 1.00 78.25 118 SER A N 1
ATOM 860 C CA . SER A 1 118 ? -4.767 10.909 -2.134 1.00 78.25 118 SER A CA 1
ATOM 861 C C . SER A 1 118 ? -5.730 11.960 -2.681 1.00 78.25 118 SER A C 1
ATOM 863 O O . SER A 1 118 ? -6.918 11.948 -2.361 1.00 78.25 118 SER A O 1
ATOM 865 N N . ASN A 1 119 ? -5.253 12.832 -3.575 1.00 76.88 119 ASN A N 1
ATOM 866 C CA . ASN A 1 119 ? -6.105 13.828 -4.231 1.00 76.88 119 ASN A CA 1
ATOM 867 C C . ASN A 1 119 ? -7.181 13.182 -5.108 1.00 76.88 119 ASN A C 1
ATOM 869 O O . ASN A 1 119 ? -8.329 13.618 -5.070 1.00 76.88 119 ASN A O 1
ATOM 873 N N . SER A 1 120 ? -6.840 12.122 -5.838 1.00 72.31 120 SER A N 1
ATOM 874 C CA . SER A 1 120 ? -7.781 11.372 -6.674 1.00 72.31 120 SER A CA 1
ATOM 875 C C . SER A 1 120 ? -8.896 10.748 -5.824 1.00 72.31 120 SER A C 1
ATOM 877 O O . SER A 1 120 ? -10.079 10.909 -6.133 1.00 72.31 120 SER A O 1
ATOM 879 N N . ALA A 1 121 ? -8.545 10.117 -4.697 1.00 71.19 121 ALA A N 1
ATOM 880 C CA . ALA A 1 121 ? -9.514 9.557 -3.754 1.00 71.19 121 ALA A CA 1
ATOM 881 C C . ALA A 1 121 ? -10.402 10.645 -3.125 1.00 71.19 121 ALA A C 1
ATOM 883 O O . ALA A 1 121 ? -11.628 10.517 -3.091 1.00 71.19 121 ALA A O 1
ATOM 884 N N . ILE A 1 122 ? -9.803 11.761 -2.696 1.00 70.06 122 ILE A N 1
ATOM 885 C CA . ILE A 1 122 ? -10.523 12.916 -2.145 1.00 70.06 122 ILE A CA 1
ATOM 886 C C . ILE A 1 122 ? -11.468 13.526 -3.185 1.00 70.06 122 ILE A C 1
ATOM 888 O O . ILE A 1 122 ? -12.588 13.903 -2.843 1.00 70.06 122 ILE A O 1
ATOM 892 N N . ASN A 1 123 ? -11.050 13.638 -4.445 1.00 70.38 123 ASN A N 1
ATOM 893 C CA . ASN A 1 123 ? -11.876 14.169 -5.525 1.00 70.38 123 ASN A CA 1
ATOM 894 C C . ASN A 1 123 ? -13.056 13.241 -5.819 1.00 70.38 123 ASN A C 1
ATOM 896 O O . ASN A 1 123 ? -14.180 13.727 -5.938 1.00 70.38 123 ASN A O 1
ATOM 900 N N . ALA A 1 124 ? -12.841 11.923 -5.832 1.00 69.12 124 ALA A N 1
ATOM 901 C CA . ALA A 1 124 ? -13.923 10.948 -5.931 1.00 69.12 124 ALA A CA 1
ATOM 902 C C . ALA A 1 124 ? -14.913 11.091 -4.760 1.00 69.12 124 ALA A C 1
ATOM 904 O O . ALA A 1 124 ? -16.122 11.200 -4.977 1.00 69.12 124 ALA A O 1
ATOM 905 N N . LYS A 1 125 ? -14.411 11.196 -3.522 1.00 65.44 125 LYS A N 1
ATOM 906 C CA . LYS A 1 125 ? -15.243 11.436 -2.334 1.00 65.44 125 LYS A CA 1
ATOM 907 C C . LYS A 1 125 ? -16.037 12.737 -2.445 1.00 65.44 125 LYS A C 1
ATOM 909 O O . LYS A 1 125 ? -17.242 12.735 -2.219 1.00 65.44 125 LYS A O 1
ATOM 914 N N . LYS A 1 126 ? -15.394 13.841 -2.835 1.00 65.88 126 LYS A N 1
ATOM 915 C CA . LYS A 1 126 ? -16.040 15.150 -3.033 1.00 65.88 126 LYS A CA 1
ATOM 916 C C . LYS A 1 126 ? -17.086 15.122 -4.140 1.00 65.88 126 LYS A C 1
ATOM 918 O O . LYS A 1 126 ? -18.128 15.743 -3.974 1.00 65.88 126 LYS A O 1
ATOM 923 N N . ALA A 1 127 ? -16.833 14.429 -5.247 1.00 66.50 127 ALA A N 1
ATOM 924 C CA . ALA A 1 127 ? -17.794 14.303 -6.337 1.00 66.50 127 ALA A CA 1
ATOM 925 C C . ALA A 1 127 ? -19.070 13.580 -5.877 1.00 66.50 127 ALA A C 1
ATOM 927 O O . ALA A 1 127 ? -20.173 13.979 -6.241 1.00 66.50 127 ALA A O 1
ATOM 928 N N . ILE A 1 128 ? -18.927 12.564 -5.024 1.00 62.50 128 ILE A N 1
ATOM 929 C CA . ILE A 1 128 ? -20.050 11.792 -4.476 1.00 62.50 128 ILE A CA 1
ATOM 930 C C . ILE A 1 128 ? -20.774 12.563 -3.370 1.00 62.50 128 ILE A C 1
ATOM 932 O O . ILE A 1 128 ? -22.000 12.657 -3.389 1.00 62.50 128 ILE A O 1
ATOM 936 N N . ASP A 1 129 ? -20.033 13.159 -2.434 1.00 64.75 129 ASP A N 1
ATOM 937 C CA . ASP A 1 129 ? -20.596 13.962 -1.343 1.00 64.75 129 ASP A CA 1
ATOM 938 C C . ASP A 1 129 ? -21.256 15.253 -1.867 1.00 64.75 129 ASP A C 1
ATOM 940 O O . ASP A 1 129 ? -22.285 15.688 -1.349 1.00 64.75 129 ASP A O 1
ATOM 944 N N . GLY A 1 130 ? -20.678 15.862 -2.906 1.00 61.94 130 GLY A N 1
ATOM 945 C CA . GLY A 1 130 ? -21.141 17.099 -3.540 1.00 61.94 130 GLY A CA 1
ATOM 946 C C . GLY A 1 130 ? -22.302 16.913 -4.518 1.00 61.94 130 GLY A C 1
ATOM 947 O O . GLY A 1 130 ? -22.914 17.900 -4.926 1.00 61.94 130 GLY A O 1
ATOM 948 N N . ALA A 1 131 ? -22.646 15.671 -4.864 1.00 64.69 131 ALA A N 1
ATOM 949 C CA . ALA A 1 131 ? -23.810 15.332 -5.671 1.00 64.69 131 ALA A CA 1
ATOM 950 C C . ALA A 1 131 ? -24.855 14.598 -4.808 1.00 64.69 131 ALA A C 1
ATOM 952 O O . ALA A 1 131 ? -25.009 13.381 -4.926 1.00 64.69 131 ALA A O 1
ATOM 953 N N . PRO A 1 132 ? -25.622 15.305 -3.953 1.00 60.91 132 PRO A N 1
ATOM 954 C CA . PRO A 1 132 ? -26.578 14.680 -3.036 1.00 60.91 132 PRO A CA 1
ATOM 955 C C . PRO A 1 132 ? -27.622 13.818 -3.754 1.00 60.91 132 PRO A C 1
ATOM 957 O O . PRO A 1 132 ? -28.052 12.814 -3.196 1.00 60.91 132 PRO A O 1
ATOM 960 N N . GLN A 1 133 ? -27.963 14.129 -5.010 1.00 58.22 133 GLN A N 1
ATOM 961 C CA . GLN A 1 133 ? -28.782 13.252 -5.853 1.00 58.22 133 GLN A CA 1
ATOM 962 C C . GLN A 1 133 ? -28.174 11.855 -6.095 1.00 58.22 133 GLN A C 1
ATOM 964 O O . GLN A 1 133 ? -28.928 10.893 -6.114 1.00 58.22 133 GLN A O 1
ATOM 969 N N . ILE A 1 134 ? -26.850 11.697 -6.213 1.00 61.06 134 ILE A N 1
ATOM 970 C CA . ILE A 1 134 ? -26.187 10.382 -6.363 1.00 61.06 134 ILE A CA 1
ATOM 971 C C . ILE A 1 134 ? -26.350 9.557 -5.076 1.00 61.06 134 ILE A C 1
ATOM 973 O O . ILE A 1 134 ? -26.738 8.391 -5.121 1.00 61.06 134 ILE A O 1
ATOM 977 N N . LYS A 1 135 ? -26.187 10.205 -3.917 1.00 58.34 135 LYS A N 1
ATOM 978 C CA . LYS A 1 135 ? -26.465 9.607 -2.604 1.00 58.34 135 LYS A CA 1
ATOM 979 C C . LYS A 1 135 ? -27.948 9.249 -2.427 1.00 58.34 135 LYS A C 1
ATOM 981 O O . LYS A 1 135 ? -28.262 8.214 -1.848 1.00 58.34 135 LYS A O 1
ATOM 986 N N . MET A 1 136 ? -28.859 10.078 -2.945 1.00 55.22 136 MET A N 1
ATOM 987 C CA . MET A 1 136 ? -30.314 9.860 -2.897 1.00 55.22 136 MET A CA 1
ATOM 988 C C . MET A 1 136 ? -30.787 8.740 -3.838 1.00 55.22 136 MET A C 1
ATOM 990 O O . MET A 1 136 ? -31.787 8.090 -3.552 1.00 55.22 136 MET A O 1
ATOM 994 N N . LEU A 1 137 ? -30.050 8.491 -4.925 1.00 58.12 137 LEU A N 1
ATOM 995 C CA . LEU A 1 137 ? -30.228 7.343 -5.821 1.00 58.12 137 LEU A CA 1
ATOM 996 C C . LEU A 1 137 ? -29.677 6.032 -5.232 1.00 58.12 137 LEU A C 1
ATOM 998 O O . LEU A 1 137 ? -29.768 4.996 -5.884 1.00 58.12 137 LEU A O 1
ATOM 1002 N N . GLY A 1 138 ? -29.114 6.065 -4.017 1.00 53.81 138 GLY A N 1
ATOM 1003 C CA . GLY A 1 138 ? -28.500 4.896 -3.390 1.00 53.81 138 GLY A CA 1
ATOM 1004 C C . GLY A 1 138 ? -27.243 4.432 -4.122 1.00 53.81 138 GLY A C 1
ATOM 1005 O O . GLY A 1 138 ? -26.974 3.243 -4.154 1.00 53.81 138 GLY A O 1
ATOM 1006 N N . LEU A 1 139 ? -26.515 5.352 -4.764 1.00 60.94 139 LEU A N 1
ATOM 1007 C CA . LEU A 1 139 ? -25.225 5.075 -5.383 1.00 60.94 139 LEU A CA 1
ATOM 1008 C C . LEU A 1 139 ? -24.129 5.658 -4.490 1.00 60.94 139 LEU A C 1
ATOM 1010 O O . LEU A 1 139 ? -23.915 6.865 -4.417 1.00 60.94 139 LEU A O 1
ATOM 1014 N N . SER A 1 140 ? -23.427 4.792 -3.780 1.00 66.12 140 SER A N 1
ATOM 1015 C CA . SER A 1 140 ? -22.191 5.101 -3.070 1.00 66.12 140 SER A CA 1
ATOM 1016 C C . SER A 1 140 ? -20.982 4.669 -3.901 1.00 66.12 140 SER A C 1
ATOM 1018 O O . SER A 1 140 ? -21.070 3.752 -4.720 1.00 66.12 140 SER A O 1
ATOM 1020 N N . PHE A 1 141 ? -19.812 5.279 -3.652 1.00 66.62 141 PHE A N 1
ATOM 1021 C CA . PHE A 1 141 ? -18.541 4.807 -4.229 1.00 66.62 141 PHE A CA 1
ATOM 1022 C C . PHE A 1 141 ? -18.354 3.305 -4.018 1.00 66.62 141 PHE A C 1
ATOM 1024 O O . PHE A 1 141 ? -17.887 2.596 -4.899 1.00 66.62 141 PHE A O 1
ATOM 1031 N N . LYS A 1 142 ? -18.769 2.821 -2.843 1.00 65.44 142 LYS A N 1
ATOM 1032 C CA . LYS A 1 142 ? -18.701 1.420 -2.455 1.00 65.44 142 LYS A CA 1
ATOM 1033 C C . LYS A 1 142 ? -19.545 0.525 -3.348 1.00 65.44 142 LYS A C 1
ATOM 1035 O O . LYS A 1 142 ? -19.077 -0.548 -3.711 1.00 65.44 142 LYS A O 1
ATOM 1040 N N . GLU A 1 143 ? -20.741 0.947 -3.742 1.00 70.81 143 GLU A N 1
ATOM 1041 C CA . GLU A 1 143 ? -21.571 0.198 -4.693 1.00 70.81 143 GLU A CA 1
ATOM 1042 C C . GLU A 1 143 ? -20.982 0.225 -6.104 1.00 70.81 143 GLU A C 1
ATOM 1044 O O . GLU A 1 143 ? -20.960 -0.815 -6.758 1.00 70.81 143 GLU A O 1
ATOM 1049 N N . GLY A 1 144 ? -20.423 1.359 -6.539 1.00 69.62 144 GLY A N 1
ATOM 1050 C CA . GLY A 1 144 ? -19.695 1.458 -7.810 1.00 69.62 144 GLY A CA 1
ATOM 1051 C C . GLY A 1 144 ? -18.464 0.547 -7.857 1.00 69.62 144 GLY A C 1
ATOM 1052 O O . GLY A 1 144 ? -18.326 -0.262 -8.769 1.00 69.62 144 GLY A O 1
ATOM 1053 N N . ALA A 1 145 ? -17.617 0.600 -6.829 1.00 68.88 145 ALA A N 1
ATOM 1054 C CA . ALA A 1 145 ? -16.461 -0.278 -6.668 1.00 68.88 145 ALA A CA 1
ATOM 1055 C C . ALA A 1 145 ? -16.869 -1.758 -6.591 1.00 68.88 145 ALA A C 1
ATOM 1057 O O . ALA A 1 145 ? -16.235 -2.614 -7.201 1.00 68.88 145 ALA A O 1
ATOM 1058 N N . THR A 1 146 ? -17.958 -2.066 -5.878 1.00 70.69 146 THR A N 1
ATOM 1059 C CA . THR A 1 146 ? -18.503 -3.431 -5.783 1.00 70.69 146 THR A CA 1
ATOM 1060 C C . THR A 1 146 ? -18.985 -3.924 -7.144 1.00 70.69 146 THR A C 1
ATOM 1062 O O . THR A 1 146 ? -18.796 -5.091 -7.481 1.00 70.69 146 THR A O 1
ATOM 1065 N N . LEU A 1 147 ? -19.621 -3.055 -7.931 1.00 72.38 147 LEU A N 1
ATOM 1066 C CA . LEU A 1 147 ? -20.084 -3.382 -9.273 1.00 72.38 147 LEU A CA 1
ATOM 1067 C C . LEU A 1 147 ? -18.899 -3.665 -10.203 1.00 72.38 147 LEU A C 1
ATOM 1069 O O . LEU A 1 147 ? -18.906 -4.687 -10.880 1.00 72.38 147 LEU A O 1
ATOM 1073 N N . ILE A 1 148 ? -17.863 -2.824 -10.165 1.00 69.81 148 ILE A N 1
ATOM 1074 C CA . ILE A 1 148 ? -16.609 -3.025 -10.904 1.00 69.81 148 ILE A CA 1
ATOM 1075 C C . ILE A 1 148 ? -15.955 -4.360 -10.519 1.00 69.81 148 ILE A C 1
ATOM 1077 O O . ILE A 1 148 ? -15.664 -5.170 -11.394 1.00 69.81 148 ILE A O 1
ATOM 1081 N N . GLY A 1 149 ? -15.819 -4.650 -9.221 1.00 68.25 149 GLY A N 1
ATOM 1082 C CA . GLY A 1 149 ? -15.259 -5.927 -8.764 1.00 68.25 149 GLY A CA 1
ATOM 1083 C C . GLY A 1 149 ? -16.087 -7.144 -9.204 1.00 68.25 149 GLY A C 1
ATOM 1084 O O . GLY A 1 149 ? -15.538 -8.202 -9.509 1.00 68.25 149 GLY A O 1
ATOM 1085 N N . ARG A 1 150 ? -17.420 -7.012 -9.296 1.00 72.25 150 ARG A N 1
ATOM 1086 C CA . ARG A 1 150 ? -18.289 -8.064 -9.861 1.00 72.25 150 ARG A CA 1
ATOM 1087 C C . ARG A 1 150 ? -18.085 -8.236 -11.366 1.00 72.25 150 ARG A C 1
ATOM 1089 O O . ARG A 1 150 ? -18.116 -9.376 -11.822 1.00 72.25 150 ARG A O 1
ATOM 1096 N N . PHE A 1 151 ? -17.874 -7.149 -12.109 1.00 71.50 151 PHE A N 1
ATOM 1097 C CA . PHE A 1 151 ? -17.616 -7.194 -13.550 1.00 71.50 151 PHE A CA 1
ATOM 1098 C C . PHE A 1 151 ? -16.287 -7.886 -13.871 1.00 71.50 151 PHE A C 1
ATOM 1100 O O . PHE A 1 151 ? -16.295 -8.843 -14.647 1.00 71.50 151 PHE A O 1
ATOM 1107 N N . GLU A 1 152 ? -15.199 -7.524 -13.183 1.00 63.69 152 GLU A N 1
ATOM 1108 C CA . GLU A 1 152 ? -13.891 -8.181 -13.347 1.00 63.69 152 GLU A CA 1
ATOM 1109 C C . GLU A 1 152 ? -13.961 -9.679 -13.027 1.00 63.69 152 GLU A C 1
ATOM 1111 O O . GLU A 1 152 ? -13.498 -10.514 -13.802 1.00 63.69 152 GLU A O 1
ATOM 1116 N N . LYS A 1 153 ? -14.636 -10.054 -11.932 1.00 65.06 153 LYS A N 1
ATOM 1117 C CA . LYS A 1 153 ? -14.831 -11.468 -11.571 1.00 65.06 153 LYS A CA 1
ATOM 1118 C C . LYS A 1 153 ? -15.692 -12.234 -12.580 1.00 65.06 153 LYS A C 1
ATOM 1120 O O . LYS A 1 153 ? -15.567 -13.453 -12.687 1.00 65.06 153 LYS A O 1
ATOM 1125 N N . SER A 1 154 ? -16.576 -11.540 -13.295 1.00 72.69 154 SER A N 1
ATOM 1126 C CA . SER A 1 154 ? -17.426 -12.128 -14.335 1.00 72.69 154 SER A CA 1
ATOM 1127 C C . SER A 1 154 ? -16.762 -12.207 -15.717 1.00 72.69 154 SER A C 1
ATOM 1129 O O . SER A 1 154 ? -17.329 -12.846 -16.601 1.00 72.69 154 SER A O 1
ATOM 1131 N N . GLY A 1 155 ? -15.570 -11.620 -15.899 1.00 56.25 155 GLY A N 1
ATOM 1132 C CA . GLY A 1 155 ? -14.822 -11.659 -17.162 1.00 56.25 155 GLY A CA 1
ATOM 1133 C C . GLY A 1 155 ? -15.474 -10.877 -18.306 1.00 56.25 155 GLY A C 1
ATOM 1134 O O . GLY A 1 155 ? -15.280 -11.226 -19.469 1.00 56.25 155 GLY A O 1
ATOM 1135 N N . ILE A 1 156 ? -16.287 -9.871 -17.982 1.00 58.22 156 ILE A N 1
ATOM 1136 C CA . ILE A 1 156 ? -16.895 -8.966 -18.959 1.00 58.22 156 ILE A CA 1
ATOM 1137 C C . ILE A 1 156 ? -16.046 -7.689 -18.948 1.00 58.22 156 ILE A C 1
ATOM 1139 O O . ILE A 1 156 ? -16.250 -6.843 -18.078 1.00 58.22 156 ILE A O 1
ATOM 1143 N N . ASP A 1 157 ? -15.072 -7.614 -19.860 1.00 55.59 157 ASP A N 1
ATOM 1144 C CA . ASP A 1 157 ? -14.339 -6.379 -20.199 1.00 55.59 157 ASP A CA 1
ATOM 1145 C C . ASP A 1 157 ? -15.225 -5.407 -21.001 1.00 55.59 157 ASP A C 1
ATOM 1147 O O . ASP A 1 157 ? -15.996 -5.881 -21.876 1.00 55.59 157 ASP A O 1
#

Secondary structure (DSSP, 8-state):
-TTHHHHHHHHHHHHHHHHHHHHHHHHHHHHHHHHHHHHHHHHHHHHHHHHH---HHHHHHHHHHHHHHHHH-TTS-HHHHHHHHHHHHHHH---HHHHHHHHHHHHHHHHHH---HHHHHHHHHHHHHT-HHHHHTT--HHHHHHHHHHHHHHT--

Mean predicted aligned error: 11.29 Å

Solvent-accessible surface area (backbone atoms only — not comparable to full-atom values): 8292 Å² total; per-residue (Å²): 121,80,63,68,61,54,56,55,54,50,53,54,50,49,55,49,50,50,52,51,50,52,51,50,48,52,51,51,52,53,48,50,53,53,52,49,55,54,48,48,46,50,57,13,43,49,44,29,37,67,57,50,70,51,61,67,71,68,32,51,55,49,42,49,43,15,51,48,46,25,71,74,36,85,91,43,46,44,48,58,26,12,50,35,40,15,50,44,28,56,77,61,70,46,57,68,68,32,28,45,46,43,27,54,50,46,50,54,48,21,68,73,70,70,47,53,59,69,56,51,52,50,49,54,50,46,56,50,68,72,32,59,67,45,53,72,70,70,50,47,73,60,54,53,29,41,49,51,34,50,34,63,76,68,70,63,129

Radius of gyration: 25.37 Å; Cα contacts (8 Å, |Δi|>4): 138; chains: 1; bounding box: 96×32×34 Å

pLDDT: mean 80.12, std 13.6, range [52.47, 98.0]

Foldseek 3Di:
DVVVVVVVVVVVVVVVVVVVVVVVVVVVVVVVVVVVLVVQLVVLLVLLCVLAVDDDPQSVQLSVLLVVLCVVPVQDHSNLSSNLSSLCCNLPVDGDLLSSQSSNVLSVVCVVVVPRSNVSSVVLVCVCVVPVVCVVVVHDPSVVSVVSSVCVVVVPD

Organism: Streptococcus pneumoniae (NCBI:txid1313)